Protein AF-A0A084W2Y2-F1 (afdb_monomer)

Solvent-accessible surface area (backbone atoms only — not comparable to full-atom values): 9729 Å² total; per-residue (Å²): 138,88,80,88,79,80,78,83,75,79,79,75,79,75,73,76,71,78,69,82,62,77,56,70,44,62,40,63,85,52,26,81,92,43,61,65,25,35,61,30,86,45,46,52,87,76,34,23,80,64,25,67,95,61,84,58,75,78,80,80,83,42,74,67,56,50,51,50,56,51,49,53,54,41,52,53,50,48,33,33,31,68,36,73,33,83,93,41,65,59,47,95,80,71,80,82,77,78,91,53,72,67,62,48,50,32,52,50,26,46,59,27,32,53,54,100,65,84,70,70,21,59,36,44,96,88,44,65,80,54,81,86,88,88,87,86,86,78,78,82,74,78,81,74,75,79,76,81,126

Foldseek 3Di:
DDDDPPPPPPPPPPPPPPPPDQQCQQDCVLQVVDAGALSHVFADQCFADLCPPVSDHQDDCDPVNQVVVLVVVQVVLVCLCPCVDPPHRHDPDGDRDDDDVLLVVSVSSVVRNVDQDDHSGHGDPVRSPDDDDGDDDDDPDDPPPPPDD

Sequence (149 aa):
MHPVIYALTWLVLVSLGDGYGSNYYCSVNLCPFGGPNVGCNPPPASGGYYCYGKSATSVKMTKSLKSHLLHLHNYYRSKVASGRQPPFSQAARMYTMVWDDELEAQAGHNARSCLFAHDQCRNTPEFRHSGQNLAIFGSPAPATRLRTS

InterPro domains:
  IPR014044 CAP domain [PF00188] (70-129)
  IPR014044 CAP domain [SM00198] (63-148)
  IPR035940 CAP superfamily [G3DSA:3.40.33.10] (23-148)
  IPR035940 CAP superfamily [SSF55797] (24-140)

Structure (mmCIF, N/CA/C/O backbone):
data_AF-A0A084W2Y2-F1
#
_entry.id   AF-A0A084W2Y2-F1
#
loop_
_atom_site.group_PDB
_atom_site.id
_atom_site.type_symbol
_atom_site.label_atom_id
_atom_site.label_alt_id
_atom_site.label_comp_id
_atom_site.label_asym_id
_atom_site.label_entity_id
_atom_site.label_seq_id
_atom_site.pdbx_PDB_ins_code
_atom_site.Cartn_x
_atom_site.Cartn_y
_atom_site.Cartn_z
_atom_site.occupancy
_atom_site.B_iso_or_equiv
_atom_site.auth_seq_id
_atom_site.auth_comp_id
_atom_site.auth_asym_id
_atom_site.auth_atom_id
_atom_site.pdbx_PDB_model_num
ATOM 1 N N . MET A 1 1 ? -22.522 -60.140 -21.526 1.00 42.44 1 MET A N 1
ATOM 2 C CA . MET A 1 1 ? -21.521 -60.226 -22.612 1.00 42.44 1 MET A CA 1
ATOM 3 C C . MET A 1 1 ? -21.862 -59.170 -23.655 1.00 42.44 1 MET A C 1
ATOM 5 O O . MET A 1 1 ? -23.036 -59.071 -23.988 1.00 42.44 1 MET A O 1
ATOM 9 N N . HIS A 1 2 ? -20.837 -58.444 -24.126 1.00 35.09 2 HIS A N 1
ATOM 10 C CA . HIS A 1 2 ? -20.807 -57.232 -24.981 1.00 35.09 2 HIS A CA 1
ATOM 11 C C . HIS A 1 2 ? -20.822 -55.882 -24.228 1.00 35.09 2 HIS A C 1
ATOM 13 O O . HIS A 1 2 ? -21.509 -55.763 -23.217 1.00 35.09 2 HIS A O 1
ATOM 19 N N . PRO A 1 3 ? -19.957 -54.925 -24.624 1.00 47.09 3 PRO A N 1
ATOM 20 C CA . PRO A 1 3 ? -18.895 -54.442 -23.740 1.00 47.09 3 PRO A CA 1
ATOM 21 C C . PRO A 1 3 ? -19.008 -52.958 -23.366 1.00 47.09 3 PRO A C 1
ATOM 23 O O . PRO A 1 3 ? -19.534 -52.136 -24.112 1.00 47.09 3 PRO A O 1
ATOM 26 N N . VAL A 1 4 ? -18.448 -52.624 -22.203 1.00 45.78 4 VAL A N 1
ATOM 27 C CA . VAL A 1 4 ? -18.279 -51.254 -21.709 1.00 45.78 4 VAL A CA 1
ATOM 28 C C . VAL A 1 4 ? -17.215 -50.562 -22.565 1.00 45.78 4 VAL A C 1
ATOM 30 O O . VAL A 1 4 ? -16.032 -50.889 -22.490 1.00 45.78 4 VAL A O 1
ATOM 33 N N . ILE A 1 5 ? -17.645 -49.637 -23.420 1.00 54.44 5 ILE A N 1
ATOM 34 C CA . ILE A 1 5 ? -16.767 -48.797 -24.238 1.00 54.44 5 ILE A CA 1
ATOM 35 C C . ILE A 1 5 ? -16.198 -47.708 -23.322 1.00 54.44 5 ILE A C 1
ATOM 37 O O . ILE A 1 5 ? -16.879 -46.740 -22.988 1.00 54.44 5 ILE A O 1
ATOM 41 N N . TYR A 1 6 ? -14.949 -47.881 -22.887 1.00 49.41 6 TYR A N 1
ATOM 42 C CA . TYR A 1 6 ? -14.185 -46.843 -22.200 1.00 49.41 6 TYR A CA 1
ATOM 43 C C . TYR A 1 6 ? -13.823 -45.745 -23.206 1.00 49.41 6 TYR A C 1
ATOM 45 O O . TYR A 1 6 ? -12.824 -45.833 -23.918 1.00 49.41 6 TYR A O 1
ATOM 53 N N . ALA A 1 7 ? -14.659 -44.712 -23.289 1.00 54.22 7 ALA A N 1
ATOM 54 C CA . ALA A 1 7 ? -14.335 -43.500 -24.023 1.00 54.22 7 ALA A CA 1
ATOM 55 C C . ALA A 1 7 ? -13.245 -42.731 -23.257 1.00 54.22 7 ALA A C 1
ATOM 57 O O . ALA A 1 7 ? -13.518 -42.026 -22.288 1.00 54.22 7 ALA A O 1
ATOM 58 N N . LEU A 1 8 ? -11.992 -42.896 -23.684 1.00 55.66 8 LEU A N 1
ATOM 59 C CA . LEU A 1 8 ? -10.865 -42.046 -23.298 1.00 55.66 8 LEU A CA 1
ATOM 60 C C . LEU A 1 8 ? -11.081 -40.643 -23.884 1.00 55.66 8 LEU A C 1
ATOM 62 O O . LEU A 1 8 ? -10.577 -40.315 -24.957 1.00 55.66 8 LEU A O 1
ATOM 66 N N . THR A 1 9 ? -11.860 -39.807 -23.201 1.00 55.72 9 THR A N 1
ATOM 67 C CA . THR A 1 9 ? -11.959 -38.386 -23.535 1.00 55.72 9 THR A CA 1
ATOM 68 C C . THR A 1 9 ? -10.689 -37.688 -23.062 1.00 55.72 9 THR A C 1
ATOM 70 O O . THR A 1 9 ? -10.523 -37.405 -21.875 1.00 55.72 9 THR A O 1
ATOM 73 N N . TRP A 1 10 ? -9.780 -37.420 -23.996 1.00 57.06 10 TRP A N 1
ATOM 74 C CA . TRP A 1 10 ? -8.689 -36.474 -23.804 1.00 57.06 10 TRP A CA 1
ATOM 75 C C . TRP A 1 10 ? -9.286 -35.087 -23.540 1.00 57.06 10 TRP A C 1
ATOM 77 O O . TRP A 1 10 ? -9.724 -34.404 -24.464 1.00 57.06 10 TRP A O 1
ATOM 87 N N . LEU A 1 11 ? -9.329 -34.671 -22.274 1.00 58.41 11 LEU A N 1
ATOM 88 C CA . LEU A 1 11 ? -9.544 -33.272 -21.915 1.00 58.41 11 LEU A CA 1
ATOM 89 C C . LEU A 1 11 ? -8.306 -32.492 -22.363 1.00 58.41 11 LEU A C 1
ATOM 91 O O . LEU A 1 11 ? -7.303 -32.411 -21.656 1.00 58.41 11 LEU A O 1
ATOM 95 N N . VAL A 1 12 ? -8.369 -31.944 -23.575 1.00 60.12 12 VAL A N 1
ATOM 96 C CA . VAL A 1 12 ? -7.457 -30.893 -24.013 1.00 60.12 12 VAL A CA 1
ATOM 97 C C . VAL A 1 12 ? -7.752 -29.683 -23.131 1.00 60.12 12 VAL A C 1
ATOM 99 O O . VAL A 1 12 ? -8.776 -29.022 -23.292 1.00 60.12 12 VAL A O 1
ATOM 102 N N . LEU A 1 13 ? -6.871 -29.415 -22.166 1.00 58.78 13 LEU A N 1
ATOM 103 C CA . LEU A 1 13 ? -6.805 -28.124 -21.492 1.00 58.78 13 LEU A CA 1
ATOM 104 C C . LEU A 1 13 ? -6.447 -27.086 -22.557 1.00 58.78 13 LEU A C 1
ATOM 106 O O . LEU A 1 13 ? -5.277 -26.857 -22.855 1.00 58.78 13 LEU A O 1
ATOM 110 N N . VAL A 1 14 ? -7.467 -26.477 -23.160 1.00 60.97 14 VAL A N 1
ATOM 111 C CA . VAL A 1 14 ? -7.295 -25.208 -23.855 1.00 60.97 14 VAL A CA 1
ATOM 112 C C . VAL A 1 14 ? -6.937 -24.209 -22.767 1.00 60.97 14 VAL A C 1
ATOM 114 O O . VAL A 1 14 ? -7.800 -23.710 -22.048 1.00 60.97 14 VAL A O 1
ATOM 117 N N . SER A 1 15 ? -5.643 -23.953 -22.604 1.00 58.72 15 SER A N 1
ATOM 118 C CA . SER A 1 15 ? -5.195 -22.729 -21.968 1.00 58.72 15 SER A CA 1
ATOM 119 C C . SER A 1 15 ? -5.735 -21.591 -22.825 1.00 58.72 15 SER A C 1
ATOM 121 O O . SER A 1 15 ? -5.175 -21.280 -23.880 1.00 58.72 15 SER A O 1
ATOM 123 N N . LEU A 1 16 ? -6.842 -20.988 -22.389 1.00 57.81 16 LEU A N 1
ATOM 124 C CA . LEU A 1 16 ? -7.087 -19.592 -22.696 1.00 57.81 16 LEU A CA 1
ATOM 125 C C . LEU A 1 16 ? -5.887 -18.874 -22.087 1.00 57.81 16 LEU A C 1
ATOM 127 O O . LEU A 1 16 ? -5.818 -18.657 -20.88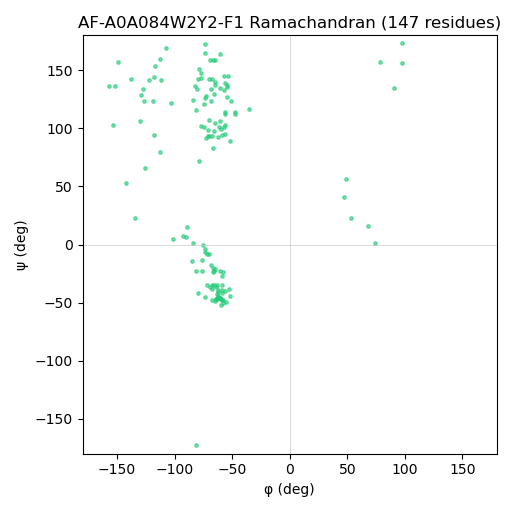2 1.00 57.81 16 LEU A O 1
ATOM 131 N N . GLY A 1 17 ? -4.867 -18.636 -22.911 1.00 51.41 17 GLY A N 1
ATOM 132 C CA . GLY A 1 17 ? -3.924 -17.588 -22.600 1.00 51.41 17 GLY A CA 1
ATOM 133 C C . GLY A 1 17 ? -4.785 -16.352 -22.452 1.00 51.41 17 GLY A C 1
ATOM 134 O O . GLY A 1 17 ? -5.454 -15.974 -23.416 1.00 51.41 17 GLY A O 1
ATOM 135 N N . ASP A 1 18 ? -4.843 -15.805 -21.241 1.00 48.06 18 ASP A N 1
ATOM 136 C CA . ASP A 1 18 ? -5.423 -14.498 -21.003 1.00 48.06 18 ASP A CA 1
ATOM 137 C C . ASP A 1 18 ? -4.666 -13.538 -21.920 1.00 48.06 18 ASP A C 1
ATOM 139 O O . ASP A 1 18 ? -3.556 -13.087 -21.626 1.00 48.06 18 ASP A O 1
ATOM 143 N N . GLY A 1 19 ? -5.232 -13.294 -23.104 1.00 43.56 19 GLY A N 1
ATOM 144 C CA . GLY A 1 19 ? -4.846 -12.167 -23.922 1.00 43.56 19 GLY A CA 1
ATOM 145 C C . GLY A 1 19 ? -4.923 -10.975 -22.991 1.00 43.56 19 GLY A C 1
ATOM 146 O O . GLY A 1 19 ? -5.953 -10.796 -22.344 1.00 43.56 19 GLY A O 1
ATOM 147 N N . TYR A 1 20 ? -3.815 -10.246 -22.850 1.00 45.22 20 TYR A N 1
ATOM 148 C CA . TYR A 1 20 ? -3.704 -9.065 -22.003 1.00 45.22 20 TYR A CA 1
ATOM 149 C C . TYR A 1 20 ? -4.843 -8.098 -22.344 1.00 45.22 20 TYR A C 1
ATOM 151 O O . TYR A 1 20 ? -4.714 -7.233 -23.211 1.00 45.22 20 TYR A O 1
ATOM 159 N N . GLY A 1 21 ? -5.979 -8.260 -21.667 1.00 46.97 21 GLY A N 1
ATOM 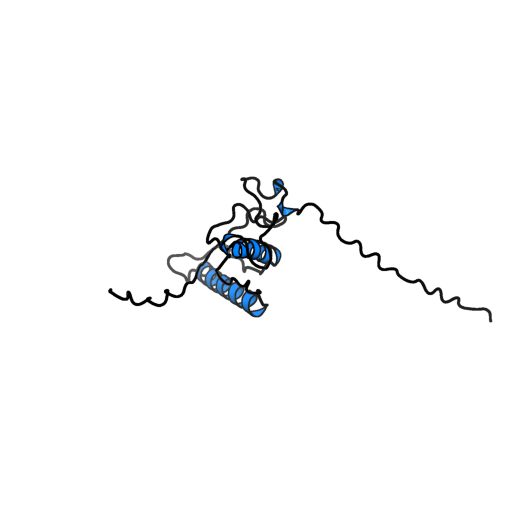160 C CA . GLY A 1 21 ? -7.014 -7.257 -21.606 1.00 46.97 21 GLY A CA 1
ATOM 161 C C . GLY A 1 21 ? -6.349 -6.002 -21.073 1.00 46.97 21 GLY A C 1
ATOM 162 O O . GLY A 1 21 ? -5.488 -6.078 -20.191 1.00 46.97 21 GLY A O 1
ATOM 163 N N . SER A 1 22 ? -6.702 -4.858 -21.653 1.00 56.00 22 SER A N 1
ATOM 164 C CA . SER A 1 22 ? -6.321 -3.542 -21.148 1.00 56.00 22 SER A CA 1
ATOM 165 C C . SER A 1 22 ? -6.305 -3.571 -19.621 1.00 56.00 22 SER A C 1
ATOM 167 O O . SER A 1 22 ? -7.341 -3.850 -19.015 1.00 56.00 22 SER A O 1
ATOM 169 N N . ASN A 1 23 ? -5.132 -3.357 -19.017 1.00 78.50 23 ASN A N 1
ATOM 170 C CA . ASN A 1 23 ? -4.959 -3.372 -17.571 1.00 78.50 23 ASN A CA 1
ATOM 171 C C . ASN A 1 23 ? -6.068 -2.513 -16.949 1.00 78.50 23 ASN A C 1
ATOM 173 O O . ASN A 1 23 ? -6.136 -1.317 -17.221 1.00 78.50 23 ASN A O 1
ATOM 177 N N . TYR A 1 24 ? -6.984 -3.124 -16.194 1.00 86.94 24 TYR A N 1
ATOM 178 C CA . TYR A 1 24 ? -8.211 -2.455 -15.751 1.00 86.94 24 TYR A CA 1
ATOM 179 C C . TYR A 1 24 ? -7.925 -1.223 -14.882 1.00 86.94 24 TYR A C 1
ATOM 181 O O . TYR A 1 24 ? -8.741 -0.303 -14.838 1.00 86.94 24 TYR A O 1
ATOM 189 N N . TYR A 1 25 ? -6.745 -1.158 -14.255 1.00 94.62 25 TYR A N 1
ATOM 190 C CA . TYR A 1 25 ? -6.278 0.022 -13.535 1.00 94.62 25 TYR A CA 1
ATOM 191 C C . TYR A 1 25 ? -6.014 1.221 -14.448 1.00 94.62 25 TYR A C 1
ATOM 193 O O . TYR A 1 25 ? -6.040 2.356 -13.988 1.00 94.62 25 TYR A O 1
ATOM 201 N N . CYS A 1 26 ? -5.822 1.013 -15.750 1.00 93.50 26 CYS A N 1
ATOM 202 C CA . CYS A 1 26 ? -5.755 2.094 -16.733 1.00 93.50 26 CYS A CA 1
ATOM 203 C C . CYS A 1 26 ? -7.121 2.730 -17.029 1.00 93.50 26 CYS A C 1
ATOM 205 O O . CYS A 1 26 ? -7.186 3.729 -17.744 1.00 93.50 26 CYS A O 1
ATOM 207 N N . SER A 1 27 ? -8.215 2.185 -16.488 1.00 90.88 27 SER A N 1
ATOM 208 C CA . SER A 1 27 ? -9.531 2.808 -16.587 1.00 90.88 27 SER A CA 1
ATOM 209 C C . SER A 1 27 ? -9.591 4.102 -15.777 1.00 90.88 27 SER A C 1
ATOM 211 O O . SER A 1 27 ? -9.413 4.106 -14.557 1.00 90.88 27 SER A O 1
ATOM 213 N N . VAL A 1 28 ? -9.945 5.201 -16.448 1.00 87.06 28 VAL A N 1
ATOM 214 C CA . VAL A 1 28 ? -10.113 6.529 -15.830 1.00 87.06 28 VAL A CA 1
ATOM 215 C C . VAL A 1 28 ? -11.155 6.542 -14.703 1.00 87.06 28 VAL A C 1
ATOM 217 O O . VAL A 1 28 ? -11.066 7.349 -13.783 1.00 87.06 28 VAL A O 1
ATOM 220 N N . ASN A 1 29 ? -12.103 5.599 -14.711 1.00 91.31 29 ASN A N 1
ATOM 221 C CA . ASN A 1 29 ? -13.182 5.510 -13.722 1.00 91.31 29 ASN A CA 1
ATOM 222 C C . ASN A 1 29 ? -12.702 5.131 -12.310 1.00 91.31 29 ASN A C 1
ATOM 224 O O . ASN A 1 29 ? -13.448 5.301 -11.340 1.00 91.31 29 ASN A O 1
ATOM 228 N N . LEU A 1 30 ? -11.487 4.590 -12.182 1.00 93.00 30 LEU A N 1
ATOM 229 C CA . LEU A 1 30 ? -10.878 4.315 -10.881 1.00 93.00 30 LEU A CA 1
ATOM 230 C C . LEU A 1 30 ? -10.238 5.564 -10.271 1.00 93.00 30 LEU A C 1
ATOM 232 O O . LEU A 1 30 ? -10.122 5.637 -9.051 1.00 93.00 30 LEU A O 1
ATOM 236 N N . CYS A 1 31 ? -9.875 6.558 -11.083 1.00 94.25 31 CYS A N 1
ATOM 237 C CA . CYS A 1 31 ? -9.156 7.757 -10.654 1.00 94.25 31 CYS A CA 1
ATOM 238 C C . CYS A 1 31 ? -9.905 9.029 -11.087 1.00 94.25 31 CYS A C 1
ATOM 240 O O . CYS A 1 31 ? -9.400 9.795 -11.908 1.00 94.25 31 CYS A O 1
ATOM 242 N N . PRO A 1 32 ? -11.110 9.287 -10.539 1.00 90.12 32 PRO A N 1
ATOM 243 C CA . PRO A 1 32 ? -11.962 10.399 -10.974 1.00 90.12 32 PRO A CA 1
ATOM 244 C C . PRO A 1 32 ? -11.358 11.784 -10.700 1.00 90.12 32 PRO A C 1
ATOM 246 O O . PRO A 1 32 ? -11.732 12.754 -11.349 1.00 90.12 32 PRO A O 1
ATOM 249 N N . PHE A 1 33 ? -10.412 11.881 -9.761 1.00 87.06 33 PHE A N 1
ATOM 250 C CA . PHE A 1 33 ? -9.695 13.119 -9.437 1.00 87.06 33 PHE A CA 1
ATOM 251 C C . PHE A 1 33 ? -8.412 13.317 -10.262 1.00 87.06 33 PHE A C 1
ATOM 253 O O . PHE A 1 33 ? -7.677 14.274 -10.030 1.00 87.06 33 PHE A O 1
ATOM 260 N N . GLY A 1 34 ? -8.160 12.443 -11.241 1.00 86.25 34 GLY A N 1
ATOM 261 C CA . GLY A 1 34 ? -7.052 12.550 -12.183 1.00 86.25 34 GLY A CA 1
ATOM 262 C C . GLY A 1 34 ? -5.824 11.710 -11.827 1.00 86.25 34 GLY A C 1
ATOM 263 O O . GLY A 1 34 ? -5.738 11.081 -10.773 1.00 86.25 34 GLY A O 1
ATOM 264 N N . GLY A 1 35 ? -4.872 11.709 -12.763 1.00 90.69 35 GLY A N 1
ATOM 265 C CA . GLY A 1 35 ? -3.633 10.938 -12.695 1.00 90.69 35 GLY A CA 1
ATOM 266 C C . GLY A 1 35 ? -3.796 9.452 -13.053 1.00 90.69 35 GLY A C 1
ATOM 267 O O . GLY A 1 35 ? -4.897 8.902 -12.982 1.00 90.69 35 GLY A O 1
ATOM 268 N N . PRO A 1 36 ? -2.707 8.784 -13.473 1.00 94.69 36 PRO A N 1
ATOM 269 C CA . PRO A 1 36 ? -2.732 7.349 -13.717 1.00 94.69 36 PRO A CA 1
ATOM 270 C C . PRO A 1 36 ? -2.856 6.588 -12.394 1.00 94.69 36 PRO A C 1
ATOM 272 O O . PRO A 1 36 ? -2.239 6.955 -11.390 1.00 94.69 36 PRO A O 1
ATOM 275 N N . ASN A 1 37 ? -3.618 5.496 -12.411 1.00 97.19 37 ASN A N 1
ATOM 276 C CA . ASN A 1 37 ? -3.576 4.531 -11.323 1.00 97.19 37 ASN A CA 1
ATOM 277 C C . ASN A 1 37 ? -2.187 3.877 -11.274 1.00 97.19 37 ASN A C 1
ATOM 279 O O . ASN A 1 37 ? -1.636 3.536 -12.319 1.00 97.19 37 ASN A O 1
ATOM 283 N N . VAL A 1 38 ? -1.634 3.646 -10.087 1.00 97.00 38 VAL A N 1
ATOM 284 C CA . VAL A 1 38 ? -0.310 3.035 -9.913 1.00 97.00 38 VAL A CA 1
ATOM 285 C C . VAL A 1 38 ? -0.264 1.580 -10.393 1.00 97.00 38 VAL A C 1
ATOM 287 O O . VAL A 1 38 ? 0.796 1.086 -10.772 1.00 97.00 38 VAL A O 1
ATOM 290 N N . GLY A 1 39 ? -1.418 0.915 -10.458 1.00 95.88 39 GLY A N 1
ATOM 291 C CA . GLY A 1 39 ? -1.586 -0.380 -11.100 1.00 95.88 39 GLY A CA 1
ATOM 292 C C . GLY A 1 39 ? -1.626 -0.330 -12.626 1.00 95.88 39 GLY A C 1
ATOM 293 O O . GLY A 1 39 ? -1.507 -1.387 -13.232 1.00 95.88 39 GLY A O 1
ATOM 294 N N . CYS A 1 40 ? -1.773 0.836 -13.268 1.00 95.56 40 CYS A N 1
ATOM 295 C CA . CYS A 1 40 ? -1.728 0.976 -14.726 1.00 95.56 40 CYS A CA 1
ATOM 296 C C . CYS A 1 40 ? -0.276 1.036 -15.211 1.00 95.56 40 CYS A C 1
ATOM 298 O O . CYS A 1 40 ? 0.439 1.988 -14.914 1.00 95.56 40 CYS A O 1
ATOM 300 N N . ASN A 1 41 ? 0.149 0.040 -15.994 1.00 93.81 41 ASN A N 1
ATOM 301 C CA . ASN A 1 41 ? 1.527 -0.083 -16.496 1.00 93.81 41 ASN A CA 1
ATOM 302 C C . ASN A 1 41 ? 2.588 0.094 -15.386 1.00 93.81 41 ASN A C 1
ATOM 304 O O . ASN A 1 41 ? 3.450 0.972 -15.482 1.00 93.81 41 ASN A O 1
ATOM 308 N N . PRO A 1 42 ? 2.522 -0.710 -14.309 1.00 94.56 42 PRO A N 1
ATOM 309 C CA . PRO A 1 42 ? 3.372 -0.516 -13.147 1.00 94.56 42 PRO A CA 1
ATOM 310 C C . PRO A 1 42 ? 4.846 -0.790 -13.485 1.00 94.56 42 PRO A C 1
ATOM 312 O O . PRO A 1 42 ? 5.136 -1.555 -14.411 1.00 94.56 42 PRO A O 1
ATOM 315 N N . PRO A 1 43 ? 5.798 -0.256 -12.695 1.00 94.12 43 PRO A N 1
ATOM 316 C CA . PRO A 1 43 ? 7.210 -0.566 -12.870 1.00 94.12 43 PRO A CA 1
ATOM 317 C C . PRO A 1 43 ? 7.482 -2.082 -12.866 1.00 94.12 43 PRO A C 1
ATOM 319 O O . PRO A 1 43 ? 6.844 -2.823 -12.091 1.00 94.12 43 PRO A O 1
ATOM 322 N N . PRO A 1 44 ? 8.458 -2.553 -13.669 1.00 92.62 44 PRO A N 1
ATOM 323 C CA . PRO A 1 44 ? 8.823 -3.964 -13.708 1.00 92.62 44 PRO A CA 1
ATOM 324 C C . PRO A 1 44 ? 9.305 -4.438 -12.332 1.00 92.62 44 PRO A C 1
ATOM 326 O O . PRO A 1 44 ? 9.641 -3.642 -11.453 1.00 92.62 44 PRO A O 1
ATOM 329 N N . ALA A 1 45 ? 9.363 -5.755 -12.128 1.00 89.88 45 ALA A N 1
ATOM 330 C CA . ALA A 1 45 ? 9.804 -6.336 -10.855 1.00 89.88 45 ALA A CA 1
ATOM 331 C C . ALA A 1 45 ? 11.235 -5.912 -10.457 1.00 89.88 45 ALA A C 1
ATOM 333 O O . ALA A 1 45 ? 11.539 -5.825 -9.266 1.00 89.88 45 ALA A O 1
ATOM 334 N N . SER A 1 46 ? 12.078 -5.592 -11.447 1.00 90.81 46 SER A N 1
ATOM 335 C CA . SER A 1 46 ? 13.434 -5.051 -11.282 1.00 90.81 46 SER A CA 1
ATOM 336 C C . SER A 1 46 ? 13.483 -3.596 -10.798 1.00 90.81 46 SER A C 1
ATOM 338 O O . SER A 1 46 ? 14.562 -3.092 -10.503 1.00 90.81 46 SER A O 1
ATOM 340 N N . GLY A 1 47 ? 12.339 -2.913 -10.728 1.00 94.38 47 GLY A N 1
ATOM 341 C CA . GLY A 1 47 ? 12.242 -1.503 -10.370 1.00 94.38 47 GLY A CA 1
ATOM 342 C C . GLY A 1 47 ? 12.140 -0.570 -11.579 1.00 94.38 47 GLY A C 1
ATOM 343 O O . GLY A 1 47 ? 12.527 -0.906 -12.699 1.00 94.38 47 GLY A O 1
ATOM 344 N N . GLY A 1 48 ? 11.569 0.606 -11.341 1.00 94.38 48 GLY A N 1
ATOM 345 C CA . GLY A 1 48 ? 11.390 1.670 -12.321 1.00 94.38 48 GLY A CA 1
ATOM 346 C C . GLY A 1 48 ? 12.639 2.525 -12.515 1.00 94.38 48 GLY A C 1
ATOM 347 O O . GLY A 1 48 ? 13.703 2.258 -11.961 1.00 94.38 48 GLY A O 1
ATOM 348 N N . TYR A 1 49 ? 12.483 3.598 -13.287 1.00 95.38 49 TYR A N 1
ATOM 349 C CA . TYR A 1 49 ? 13.572 4.495 -13.678 1.00 95.38 49 TYR A CA 1
ATOM 350 C C . TYR A 1 49 ? 14.411 5.009 -12.493 1.00 95.38 49 TYR A C 1
ATOM 352 O O . TYR A 1 49 ? 15.638 4.957 -12.530 1.00 95.38 49 TYR A O 1
ATOM 360 N N . TYR A 1 50 ? 13.777 5.433 -11.392 1.00 95.50 50 TYR A N 1
ATOM 361 C CA . TYR A 1 50 ? 14.511 5.958 -10.231 1.00 95.50 50 TYR A CA 1
ATOM 362 C C . TYR A 1 50 ? 15.234 4.879 -9.414 1.00 95.50 50 TYR A C 1
ATOM 364 O O . TYR A 1 50 ? 15.934 5.217 -8.456 1.00 95.50 50 TYR A O 1
ATOM 372 N N . CYS A 1 51 ? 15.087 3.596 -9.756 1.00 94.69 51 CYS A N 1
ATOM 373 C CA . CYS A 1 51 ? 15.845 2.504 -9.150 1.00 94.69 51 CYS A CA 1
ATOM 374 C C . CYS A 1 51 ? 17.216 2.288 -9.815 1.00 94.69 51 CYS A C 1
ATOM 376 O O . CYS A 1 51 ? 18.055 1.576 -9.257 1.00 94.69 51 CYS A O 1
ATOM 378 N N . TYR A 1 52 ? 17.464 2.863 -10.997 1.00 94.06 52 TYR A N 1
ATOM 379 C CA . TYR A 1 52 ? 18.691 2.618 -11.757 1.00 94.06 52 TYR A CA 1
ATOM 380 C C . TYR A 1 52 ? 19.946 3.034 -10.983 1.00 94.06 52 TYR A C 1
ATOM 382 O O . TYR A 1 52 ? 19.989 4.083 -10.343 1.00 94.06 52 TYR A O 1
ATOM 390 N N . GLY A 1 53 ? 20.962 2.166 -11.005 1.00 91.69 53 GLY A N 1
ATOM 391 C CA . GLY A 1 53 ? 22.222 2.362 -10.282 1.00 91.69 53 GLY A CA 1
ATOM 392 C C . GLY A 1 53 ? 22.152 2.160 -8.761 1.00 91.69 53 GLY A C 1
ATOM 393 O O . GLY A 1 53 ? 23.174 2.310 -8.100 1.00 91.69 53 GLY A O 1
ATOM 394 N N . LYS A 1 54 ? 20.989 1.804 -8.189 1.00 89.25 54 LYS A N 1
ATOM 395 C CA . LYS A 1 54 ? 20.804 1.647 -6.729 1.00 89.25 54 LYS A CA 1
ATOM 396 C C . LYS A 1 54 ? 20.825 0.198 -6.234 1.00 89.25 54 LYS A C 1
ATOM 398 O O . LYS A 1 54 ? 20.534 -0.034 -5.065 1.00 89.25 54 LYS A O 1
ATOM 403 N N . SER A 1 55 ? 21.105 -0.774 -7.109 1.00 90.25 55 SER A N 1
ATOM 404 C CA . SER A 1 55 ? 21.026 -2.215 -6.793 1.00 90.25 55 SER A CA 1
ATOM 405 C C . SER A 1 55 ? 19.722 -2.587 -6.066 1.00 90.25 55 SER A C 1
ATOM 407 O O . SER A 1 55 ? 19.720 -3.334 -5.087 1.00 90.25 55 SER A O 1
ATOM 409 N N . ALA A 1 56 ? 18.607 -1.997 -6.510 1.00 91.50 56 ALA A N 1
ATOM 410 C CA . ALA A 1 56 ? 17.325 -2.104 -5.831 1.00 91.50 56 ALA A CA 1
ATOM 411 C C . ALA A 1 56 ? 16.813 -3.548 -5.836 1.00 91.50 56 ALA A C 1
ATOM 413 O O . ALA A 1 56 ? 16.866 -4.239 -6.852 1.00 91.50 56 ALA A O 1
ATOM 414 N N . THR A 1 57 ? 16.275 -3.988 -4.700 1.00 92.31 57 THR A N 1
ATOM 415 C CA . THR A 1 57 ? 15.646 -5.303 -4.559 1.00 92.31 57 THR A CA 1
ATOM 416 C C . THR A 1 57 ? 14.268 -5.137 -3.938 1.00 92.31 57 THR A C 1
ATOM 418 O O . THR A 1 57 ? 14.121 -4.509 -2.890 1.00 92.31 57 THR A O 1
ATOM 421 N N . SER A 1 58 ? 13.254 -5.720 -4.576 1.00 91.81 58 SER A N 1
ATOM 422 C CA . SER A 1 58 ? 11.903 -5.770 -4.018 1.00 91.81 58 SER A CA 1
ATOM 423 C C . SER A 1 58 ? 11.849 -6.787 -2.878 1.00 91.81 58 SER A C 1
ATOM 425 O O . SER A 1 58 ? 12.186 -7.956 -3.065 1.00 91.81 58 SER A O 1
ATOM 427 N N . VAL A 1 59 ? 11.390 -6.364 -1.700 1.00 92.25 59 VAL A N 1
ATOM 428 C CA . VAL A 1 59 ? 11.187 -7.266 -0.560 1.00 92.25 59 VAL A CA 1
ATOM 429 C C . VAL A 1 59 ? 9.824 -7.939 -0.685 1.00 92.25 59 VAL A C 1
ATOM 431 O O . VAL A 1 59 ? 8.797 -7.270 -0.777 1.00 92.25 59 VAL A O 1
ATOM 434 N N . LYS A 1 60 ? 9.800 -9.276 -0.669 1.00 94.19 60 LYS A N 1
ATOM 435 C CA . LYS A 1 60 ? 8.548 -10.039 -0.660 1.00 94.19 60 LYS A CA 1
ATOM 436 C C . LYS A 1 60 ? 7.871 -9.928 0.705 1.00 94.19 60 LYS A C 1
ATOM 438 O O . LYS A 1 60 ? 8.465 -10.278 1.726 1.00 94.19 60 LYS A O 1
ATOM 443 N N . MET A 1 61 ? 6.596 -9.552 0.714 1.00 96.94 61 MET A N 1
ATOM 444 C CA . MET A 1 61 ? 5.768 -9.558 1.918 1.00 96.94 61 MET A CA 1
ATOM 445 C C . MET A 1 61 ? 5.412 -10.991 2.320 1.00 96.94 61 MET A C 1
ATOM 447 O O . MET A 1 61 ? 4.444 -11.593 1.857 1.00 96.94 61 MET A O 1
ATOM 451 N N . THR A 1 62 ? 6.237 -11.578 3.183 1.00 98.25 62 THR A N 1
ATOM 452 C CA . THR A 1 62 ? 5.977 -12.905 3.752 1.00 98.25 62 THR A CA 1
ATOM 453 C C . THR A 1 62 ? 4.796 -12.858 4.723 1.00 98.25 62 THR A C 1
ATOM 455 O O . THR A 1 62 ? 4.494 -11.814 5.297 1.00 98.25 62 THR A O 1
ATOM 458 N N . LYS A 1 63 ? 4.160 -14.008 4.987 1.00 98.25 63 LYS A N 1
ATOM 459 C CA . LYS A 1 63 ? 3.069 -14.114 5.976 1.00 98.25 63 LYS A CA 1
ATOM 460 C C . LYS A 1 63 ? 3.460 -13.542 7.346 1.00 98.25 63 LYS A C 1
ATOM 462 O O . LYS A 1 63 ? 2.647 -12.882 7.985 1.00 98.25 63 LYS A O 1
ATOM 467 N N . SER A 1 64 ? 4.707 -13.763 7.767 1.00 98.44 64 SER A N 1
ATOM 468 C CA . SER A 1 64 ? 5.240 -13.220 9.021 1.00 98.44 64 SER A CA 1
ATOM 469 C C . SER A 1 64 ? 5.298 -11.688 8.999 1.00 98.44 64 SER A C 1
ATOM 471 O O . SER A 1 64 ? 4.781 -11.045 9.910 1.00 98.44 64 SER A O 1
ATOM 473 N N . LEU A 1 65 ? 5.824 -11.089 7.920 1.00 98.06 65 LEU A N 1
ATOM 474 C CA . LEU A 1 65 ? 5.879 -9.630 7.768 1.00 98.06 65 LEU A CA 1
ATOM 475 C C . LEU A 1 65 ? 4.482 -9.001 7.713 1.00 98.06 65 LEU A C 1
ATOM 477 O O . LEU A 1 65 ? 4.225 -8.043 8.442 1.00 98.06 65 LEU A O 1
ATOM 481 N N . LYS A 1 66 ? 3.565 -9.567 6.913 1.00 98.62 66 LYS A N 1
ATOM 482 C CA . LYS A 1 66 ? 2.161 -9.120 6.844 1.00 98.62 66 LYS A CA 1
ATOM 483 C C . LYS A 1 66 ? 1.513 -9.146 8.232 1.00 98.62 66 LYS A C 1
ATOM 485 O O . LYS A 1 66 ? 0.954 -8.148 8.678 1.00 98.62 66 LYS A O 1
ATOM 490 N N . SER A 1 67 ? 1.656 -10.263 8.953 1.00 98.44 67 SER A N 1
ATOM 491 C CA . SER A 1 67 ? 1.111 -10.424 10.306 1.00 98.44 67 SER A CA 1
ATOM 492 C C . SER A 1 67 ? 1.711 -9.432 11.299 1.00 98.44 67 SER A C 1
ATOM 494 O O . SER A 1 67 ? 0.986 -8.903 12.139 1.00 98.44 67 SER A O 1
ATOM 496 N N . HIS A 1 68 ? 3.017 -9.176 11.224 1.00 98.44 68 HIS A N 1
ATOM 497 C CA . HIS A 1 68 ? 3.690 -8.248 12.125 1.00 98.44 68 HIS A CA 1
ATOM 498 C C . HIS A 1 68 ? 3.235 -6.801 11.895 1.00 98.44 68 HIS A C 1
ATOM 500 O O . HIS A 1 68 ? 2.851 -6.119 12.846 1.00 98.44 68 HIS A O 1
ATOM 506 N N . LEU A 1 69 ? 3.191 -6.349 10.637 1.00 98.12 69 LEU A N 1
ATOM 507 C CA . LEU A 1 69 ? 2.703 -5.010 10.297 1.00 98.12 69 LEU A CA 1
ATOM 508 C C . LEU A 1 69 ? 1.235 -4.830 10.684 1.00 98.12 69 LEU A C 1
ATOM 510 O O . LEU A 1 69 ? 0.879 -3.806 11.270 1.00 98.12 69 LEU A O 1
ATOM 514 N N . LEU A 1 70 ? 0.390 -5.823 10.400 1.00 98.50 70 LEU A N 1
ATOM 515 C CA . LEU A 1 70 ? -1.023 -5.781 10.764 1.00 98.50 70 LEU A CA 1
ATOM 516 C C . LEU A 1 70 ? -1.211 -5.735 12.286 1.00 98.50 70 LEU A C 1
ATOM 518 O O . LEU A 1 70 ? -2.018 -4.948 12.785 1.00 98.50 70 LEU A O 1
ATOM 522 N N . HIS A 1 71 ? -0.435 -6.533 13.028 1.00 98.56 71 HIS A N 1
ATOM 523 C CA . HIS A 1 71 ? -0.435 -6.520 14.488 1.00 98.56 71 HIS A CA 1
ATOM 524 C C . HIS A 1 71 ? -0.080 -5.137 15.035 1.00 98.56 71 HIS A C 1
ATOM 526 O O . HIS A 1 71 ? -0.829 -4.612 15.856 1.00 98.56 71 HIS A O 1
ATOM 532 N N . LEU A 1 72 ? 1.009 -4.524 14.559 1.00 98.50 72 LEU A N 1
ATOM 533 C CA . LEU A 1 72 ? 1.431 -3.201 15.023 1.00 98.50 72 LEU A CA 1
ATOM 534 C C . LEU A 1 72 ? 0.353 -2.144 14.780 1.00 98.50 72 LEU A C 1
ATOM 536 O O . LEU A 1 72 ? 0.001 -1.405 15.701 1.00 98.50 72 LEU A O 1
ATOM 540 N N . HIS A 1 73 ? -0.229 -2.098 13.580 1.00 98.44 73 HIS A N 1
ATOM 541 C CA . HIS A 1 73 ? -1.291 -1.133 13.310 1.00 98.44 73 HIS A CA 1
ATOM 542 C C . HIS A 1 73 ? -2.513 -1.361 14.208 1.00 98.44 73 HIS A C 1
ATOM 544 O O . HIS A 1 73 ? -3.040 -0.407 14.778 1.00 98.44 73 HIS A O 1
ATOM 550 N N . ASN A 1 74 ? -2.957 -2.609 14.373 1.00 98.62 74 ASN A N 1
ATOM 551 C CA . ASN A 1 74 ? -4.110 -2.924 15.218 1.00 98.62 74 ASN A CA 1
ATOM 552 C C . ASN A 1 74 ? -3.838 -2.666 16.706 1.00 98.62 74 ASN A C 1
ATOM 554 O O . ASN A 1 74 ? -4.727 -2.187 17.412 1.00 98.62 74 ASN A O 1
ATOM 558 N N . TYR A 1 75 ? -2.610 -2.895 17.172 1.00 98.06 75 TYR A N 1
ATOM 559 C CA . TYR A 1 75 ? -2.178 -2.558 18.526 1.00 98.06 75 TYR A CA 1
ATOM 560 C C . TYR A 1 75 ? -2.306 -1.052 18.793 1.00 98.06 75 TYR A C 1
ATOM 562 O O . TYR A 1 75 ? -2.973 -0.650 19.750 1.00 98.06 75 TYR A O 1
ATOM 570 N N . TYR A 1 76 ? -1.753 -0.202 17.921 1.00 97.50 76 TYR A N 1
ATOM 571 C CA . TYR A 1 76 ? -1.855 1.251 18.093 1.00 97.50 76 TYR A CA 1
ATOM 572 C C . TYR A 1 76 ? -3.281 1.775 17.882 1.00 97.50 76 TYR A C 1
ATOM 574 O O . TYR A 1 76 ? -3.727 2.641 18.636 1.00 97.50 76 TYR A O 1
ATOM 582 N N . ARG A 1 77 ? -4.047 1.208 16.941 1.00 97.88 77 ARG A N 1
ATOM 583 C CA . ARG A 1 77 ? -5.480 1.519 16.791 1.00 97.88 77 ARG A CA 1
ATOM 584 C C . ARG A 1 77 ? -6.260 1.199 18.061 1.00 97.88 77 ARG A C 1
ATOM 586 O O . ARG A 1 77 ? -7.080 2.012 18.463 1.00 97.88 77 ARG A O 1
ATOM 593 N N . SER A 1 78 ? -5.983 0.074 18.723 1.00 98.06 78 SER A N 1
ATOM 594 C CA . SER A 1 78 ? -6.607 -0.292 20.001 1.00 98.06 78 SER A CA 1
ATOM 595 C C . SER A 1 78 ? -6.189 0.641 21.147 1.00 98.06 78 SER A C 1
ATOM 597 O O . SER A 1 78 ? -7.028 1.040 21.960 1.00 98.06 78 SER A O 1
ATOM 599 N N . LYS A 1 79 ? -4.920 1.071 21.195 1.00 97.31 79 LYS A N 1
ATOM 600 C CA . LYS A 1 79 ? -4.442 2.082 22.158 1.00 97.31 79 LYS A CA 1
ATOM 601 C C . LYS A 1 79 ? -5.193 3.407 22.022 1.00 97.31 79 LYS A C 1
ATOM 603 O O . LYS A 1 79 ? -5.669 3.927 23.028 1.00 97.31 79 LYS A O 1
ATOM 608 N N . VAL A 1 80 ? -5.350 3.908 20.796 1.00 97.56 80 VAL A N 1
ATOM 609 C CA . VAL A 1 80 ? -6.155 5.110 20.519 1.00 97.56 80 VAL A CA 1
ATOM 610 C C . VAL A 1 80 ? -7.628 4.853 20.839 1.00 97.56 80 VAL A C 1
ATOM 612 O O . VAL A 1 80 ? -8.239 5.617 21.577 1.00 97.56 80 VAL A O 1
ATOM 615 N N . ALA A 1 81 ? -8.190 3.738 20.366 1.00 97.81 81 ALA A N 1
ATOM 616 C CA . ALA A 1 81 ? -9.601 3.409 20.549 1.00 97.81 81 ALA A CA 1
ATOM 617 C C . ALA A 1 81 ? -10.014 3.325 22.017 1.00 97.81 81 ALA A C 1
ATOM 619 O O . ALA A 1 81 ? -11.122 3.723 22.343 1.00 97.81 81 ALA A O 1
ATOM 620 N N . SER A 1 82 ? -9.125 2.845 22.887 1.00 97.38 82 SER A N 1
ATOM 621 C CA . SER A 1 82 ? -9.345 2.728 24.333 1.00 97.38 82 SER A CA 1
ATOM 622 C C . SER A 1 82 ? -9.068 4.015 25.122 1.00 97.38 82 SER A C 1
ATOM 624 O O . SER A 1 82 ? -9.159 3.991 26.346 1.00 97.38 82 SER A O 1
ATOM 626 N N . 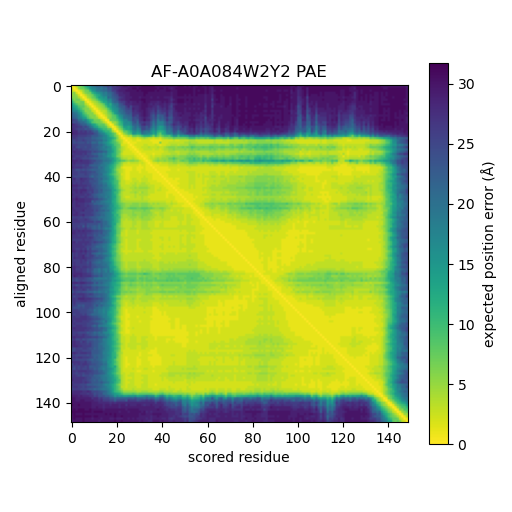GLY A 1 83 ? -8.691 5.119 24.463 1.00 96.50 83 GLY A N 1
ATOM 627 C CA . GLY A 1 83 ? -8.308 6.371 25.130 1.00 96.50 83 GLY A CA 1
ATOM 628 C C . GLY A 1 83 ? -6.996 6.274 25.920 1.00 96.50 83 GLY A C 1
ATOM 629 O O . GLY A 1 83 ? -6.712 7.113 26.767 1.00 96.50 83 GLY A O 1
ATOM 630 N N . ARG A 1 84 ? -6.182 5.238 25.668 1.00 94.19 84 ARG A N 1
ATOM 631 C CA . ARG A 1 84 ? -4.903 4.984 26.360 1.00 94.19 84 ARG A CA 1
ATOM 632 C C . ARG A 1 84 ? -3.699 5.586 25.636 1.00 94.19 84 ARG A C 1
ATOM 634 O O . ARG A 1 84 ? -2.564 5.303 26.015 1.00 94.19 84 ARG A O 1
ATOM 641 N N . GLN A 1 85 ? -3.937 6.366 24.584 1.00 95.44 85 GLN A N 1
ATOM 642 C CA . GLN A 1 85 ? -2.915 7.080 23.828 1.00 95.44 85 GLN A CA 1
ATOM 643 C C . GLN A 1 85 ? -3.177 8.587 23.931 1.00 95.44 85 GLN A C 1
ATOM 645 O O . GLN A 1 85 ? -3.949 9.117 23.133 1.00 95.44 85 GLN A O 1
ATOM 650 N N . PRO A 1 86 ? -2.544 9.298 24.877 1.00 93.50 86 PRO A N 1
ATOM 651 C CA . PRO A 1 86 ? -2.627 10.754 24.927 1.00 93.50 86 PRO A CA 1
ATOM 652 C C . PRO A 1 86 ? -2.141 11.388 23.606 1.00 93.50 86 PRO A C 1
ATOM 654 O O . PRO A 1 86 ? -1.211 10.851 22.993 1.00 93.50 86 PRO A O 1
ATOM 657 N N . PRO A 1 87 ? -2.730 12.510 23.150 1.00 95.25 87 PRO A N 1
ATOM 658 C CA . PRO A 1 87 ? -3.833 13.269 23.756 1.00 95.25 87 PRO A CA 1
ATOM 659 C C . PRO A 1 87 ? -5.234 12.800 23.305 1.00 95.25 87 PRO A C 1
ATOM 661 O O . PRO A 1 87 ? -6.209 13.532 23.459 1.00 95.25 87 PRO A O 1
ATOM 664 N N . PHE A 1 88 ? -5.353 11.620 22.696 1.00 96.00 88 PHE A N 1
ATOM 665 C CA . PHE A 1 88 ? -6.594 11.180 22.063 1.00 96.00 88 PHE A CA 1
ATOM 666 C C . PHE A 1 88 ? -7.600 10.633 23.084 1.00 96.00 88 PHE A C 1
ATOM 668 O O . PHE A 1 88 ? -7.262 9.811 23.937 1.00 96.00 88 PHE A O 1
ATOM 675 N N . SER A 1 89 ? -8.856 11.065 22.963 1.00 96.69 89 SER A N 1
ATOM 676 C CA . SER A 1 89 ? -9.983 10.487 23.695 1.00 96.69 89 SER A CA 1
ATOM 677 C C . SER A 1 89 ? -10.374 9.116 23.130 1.00 96.69 89 SER A C 1
ATOM 679 O O . SER A 1 89 ? -9.968 8.727 22.033 1.00 96.69 89 SER A O 1
ATOM 681 N N . GLN A 1 90 ? -11.171 8.367 23.895 1.00 97.69 90 GLN A N 1
ATOM 682 C CA . GLN A 1 90 ? -11.699 7.073 23.467 1.00 97.69 90 GLN A CA 1
ATOM 683 C C . GLN A 1 90 ? -12.500 7.213 22.161 1.00 97.69 90 GLN A C 1
ATOM 685 O O . GLN A 1 90 ? -13.359 8.087 22.039 1.00 97.69 90 GLN A O 1
ATOM 690 N N . ALA A 1 91 ? -12.254 6.328 21.193 1.00 97.44 91 ALA A N 1
ATOM 691 C CA . ALA A 1 91 ? -12.995 6.333 19.936 1.00 97.44 91 ALA A CA 1
ATOM 692 C C . ALA A 1 91 ? -14.339 5.609 20.098 1.00 97.44 91 ALA A C 1
ATOM 694 O O . ALA A 1 91 ? -14.395 4.509 20.645 1.00 97.44 91 ALA A O 1
ATOM 695 N N . ALA A 1 92 ? -15.414 6.178 19.547 1.00 97.31 92 ALA A N 1
ATOM 696 C CA . ALA A 1 92 ? -16.728 5.531 19.552 1.00 97.31 92 ALA A CA 1
ATOM 697 C C . ALA A 1 92 ? -16.757 4.247 18.700 1.00 97.31 92 ALA A C 1
ATOM 699 O O . ALA A 1 92 ? -17.456 3.291 19.029 1.00 97.31 92 ALA A O 1
ATOM 700 N N . ARG A 1 93 ? -16.005 4.220 17.590 1.00 96.88 93 ARG A N 1
ATOM 701 C CA . ARG A 1 93 ? -16.004 3.101 16.638 1.00 96.88 93 ARG A CA 1
ATOM 702 C C . ARG A 1 93 ? -14.671 3.018 15.895 1.00 96.88 93 ARG A C 1
ATOM 704 O O . ARG A 1 93 ? -14.426 3.784 14.970 1.00 96.88 93 ARG A O 1
ATOM 711 N N . MET A 1 94 ? -13.816 2.077 16.294 1.00 97.94 94 MET A N 1
ATOM 712 C CA . MET A 1 94 ? -12.517 1.831 15.657 1.00 97.94 94 MET A CA 1
ATOM 713 C C . MET A 1 94 ? -12.359 0.346 15.336 1.00 97.94 94 MET A C 1
ATOM 715 O O . MET A 1 94 ? -12.145 -0.473 16.225 1.00 97.94 94 MET A O 1
ATOM 719 N N . TYR A 1 95 ? -12.468 -0.001 14.056 1.00 97.62 95 TYR A N 1
ATOM 720 C CA . TYR A 1 95 ? -12.408 -1.389 13.606 1.00 97.62 95 TYR A CA 1
ATOM 721 C C . TYR A 1 95 ? -10.990 -1.959 13.571 1.00 97.62 95 TYR A C 1
ATOM 723 O O . TYR A 1 95 ? -10.027 -1.247 13.264 1.00 97.62 95 TYR A O 1
ATOM 731 N N . THR A 1 96 ? -10.881 -3.260 13.827 1.00 98.06 96 THR A N 1
ATOM 732 C CA . THR A 1 96 ? -9.678 -4.047 13.544 1.00 98.06 96 THR A CA 1
ATOM 733 C C . THR A 1 96 ? -9.462 -4.101 12.037 1.00 98.06 96 THR A C 1
ATOM 735 O O . THR A 1 96 ? -10.383 -4.414 11.288 1.00 98.06 96 THR A O 1
ATOM 738 N N . MET A 1 97 ? -8.254 -3.784 11.590 1.00 98.25 97 MET A N 1
ATOM 739 C CA . MET A 1 97 ? -7.880 -3.901 10.187 1.00 98.25 97 MET A CA 1
ATOM 740 C C . MET A 1 97 ? -7.565 -5.349 9.839 1.00 98.25 97 MET A C 1
ATOM 742 O O . MET A 1 97 ? -7.055 -6.107 10.672 1.00 98.25 97 MET A O 1
ATOM 746 N N . VAL A 1 98 ? -7.799 -5.683 8.578 1.00 98.31 98 VAL A N 1
ATOM 747 C CA . VAL A 1 98 ? -7.354 -6.917 7.936 1.00 98.31 98 VAL A CA 1
ATOM 748 C C . VAL A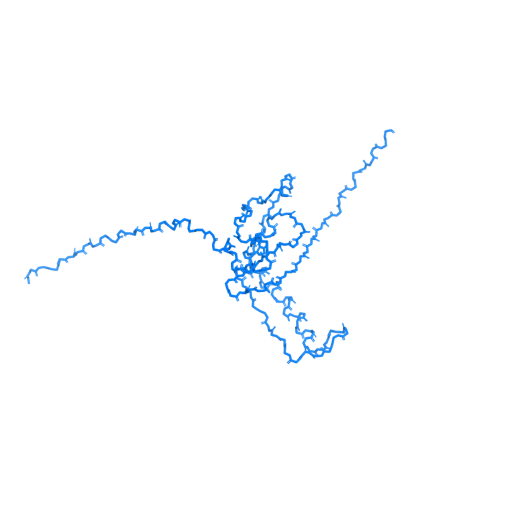 1 98 ? -6.321 -6.579 6.866 1.00 98.31 98 VAL A C 1
ATOM 750 O O . VAL A 1 98 ? -6.216 -5.428 6.442 1.00 98.31 98 VAL A O 1
ATOM 753 N N . TRP A 1 99 ? -5.520 -7.567 6.483 1.00 98.56 99 TRP A N 1
ATOM 754 C CA . TRP A 1 99 ? -4.619 -7.422 5.347 1.00 98.56 99 TRP A CA 1
ATOM 755 C C . TRP A 1 99 ? -5.398 -7.608 4.047 1.00 98.56 99 TRP A C 1
ATOM 757 O O . TRP A 1 99 ? -6.256 -8.485 3.986 1.00 98.56 99 TRP A O 1
ATOM 767 N N . ASP A 1 100 ? -5.058 -6.826 3.028 1.00 98.50 100 ASP A N 1
ATOM 768 C CA . ASP A 1 100 ? -5.623 -6.931 1.688 1.00 98.50 100 ASP A CA 1
ATOM 769 C C . ASP A 1 100 ? -4.489 -7.065 0.662 1.00 98.50 100 ASP A C 1
ATOM 771 O O . ASP A 1 100 ? -3.566 -6.245 0.623 1.00 98.50 100 ASP A O 1
ATOM 775 N N . ASP A 1 101 ? -4.525 -8.136 -0.131 1.00 98.12 101 ASP A N 1
ATOM 776 C CA . ASP A 1 101 ? -3.455 -8.457 -1.079 1.00 98.12 101 ASP A CA 1
ATOM 777 C C . ASP A 1 101 ? -3.493 -7.564 -2.337 1.00 98.12 101 ASP A C 1
ATOM 779 O O . ASP A 1 101 ? -2.457 -7.363 -2.977 1.00 98.12 101 ASP A O 1
ATOM 783 N N . GLU A 1 102 ? -4.646 -6.981 -2.683 1.00 97.56 102 GLU A N 1
ATOM 784 C CA . GLU A 1 102 ? -4.767 -6.049 -3.808 1.00 97.56 102 GLU A CA 1
ATOM 785 C C . GLU A 1 102 ? -4.127 -4.695 -3.458 1.00 97.56 102 GLU A C 1
ATOM 787 O O . GLU A 1 102 ? -3.310 -4.166 -4.218 1.00 97.56 102 GLU A O 1
ATOM 792 N N . LEU A 1 103 ? -4.406 -4.169 -2.261 1.00 98.44 103 LEU A N 1
ATOM 793 C CA . LEU A 1 103 ? -3.763 -2.962 -1.736 1.00 98.44 103 LEU A CA 1
ATOM 794 C C . LEU A 1 103 ? -2.253 -3.153 -1.534 1.00 98.44 103 LEU A C 1
ATOM 796 O O . LEU A 1 103 ? -1.481 -2.222 -1.779 1.00 98.44 103 LEU A O 1
ATOM 800 N N . GLU A 1 104 ? -1.804 -4.351 -1.145 1.00 98.12 104 GLU A N 1
ATOM 801 C CA . GLU A 1 104 ? -0.377 -4.692 -1.136 1.00 98.12 104 GLU A CA 1
ATOM 802 C C . GLU A 1 104 ? 0.235 -4.594 -2.536 1.00 98.12 104 GLU A C 1
ATOM 804 O O . GLU A 1 104 ? 1.313 -4.013 -2.688 1.00 98.12 104 GLU A O 1
ATOM 809 N N . ALA A 1 105 ? -0.432 -5.140 -3.558 1.00 97.19 105 ALA A N 1
ATOM 810 C CA . ALA A 1 105 ? 0.056 -5.070 -4.931 1.00 97.19 105 ALA A CA 1
ATOM 811 C C . ALA A 1 105 ? 0.193 -3.611 -5.396 1.00 97.19 105 ALA A C 1
ATOM 813 O O . ALA A 1 105 ? 1.262 -3.231 -5.887 1.00 97.19 105 ALA A O 1
ATOM 814 N N . GLN A 1 106 ? -0.821 -2.772 -5.141 1.00 97.56 106 GLN A N 1
ATOM 815 C CA . GLN A 1 106 ? -0.788 -1.330 -5.422 1.00 97.56 106 GLN A CA 1
ATOM 816 C C . GLN A 1 106 ? 0.365 -0.619 -4.699 1.00 97.56 106 GLN A C 1
ATOM 818 O O . GLN A 1 106 ? 1.138 0.121 -5.315 1.00 97.56 106 GLN A O 1
ATOM 823 N N . ALA A 1 107 ? 0.546 -0.881 -3.402 1.00 98.31 107 ALA A N 1
ATOM 824 C CA . ALA A 1 107 ? 1.657 -0.323 -2.631 1.00 98.31 107 ALA A CA 1
ATOM 825 C C . ALA A 1 107 ? 3.020 -0.784 -3.176 1.00 98.31 107 ALA A C 1
ATOM 827 O O . ALA A 1 107 ? 3.957 0.012 -3.279 1.00 98.31 107 ALA A O 1
ATOM 828 N N . GLY A 1 108 ? 3.123 -2.050 -3.585 1.00 97.38 108 GLY A N 1
ATOM 829 C CA . GLY A 1 108 ? 4.307 -2.617 -4.218 1.00 97.38 108 GLY A CA 1
ATOM 830 C C . GLY A 1 108 ? 4.631 -1.969 -5.565 1.00 97.38 108 GLY A C 1
ATOM 831 O O . GLY A 1 108 ? 5.808 -1.780 -5.872 1.00 97.38 108 GLY A O 1
ATOM 832 N N . HIS A 1 109 ? 3.624 -1.597 -6.360 1.00 97.50 109 HIS A N 1
ATOM 833 C CA . HIS A 1 109 ? 3.821 -0.835 -7.596 1.00 97.50 109 HIS A CA 1
ATOM 834 C C . HIS A 1 109 ? 4.442 0.537 -7.315 1.00 97.50 109 HIS A C 1
ATOM 836 O O . HIS A 1 109 ? 5.439 0.882 -7.954 1.00 97.50 109 HIS A O 1
ATOM 842 N N . ASN A 1 110 ? 3.934 1.269 -6.313 1.00 98.00 110 ASN A N 1
ATOM 843 C CA . ASN A 1 110 ? 4.519 2.554 -5.926 1.00 98.00 110 ASN A CA 1
ATOM 844 C C . ASN A 1 110 ? 5.953 2.386 -5.399 1.00 98.00 110 ASN A C 1
ATOM 846 O O . ASN A 1 110 ? 6.867 3.072 -5.850 1.00 98.00 110 ASN A O 1
ATOM 850 N N . ALA A 1 111 ? 6.186 1.421 -4.502 1.00 97.00 111 ALA A N 1
ATOM 851 C CA . ALA A 1 111 ? 7.508 1.174 -3.924 1.00 97.00 111 ALA A CA 1
ATOM 852 C C . ALA A 1 111 ? 8.566 0.847 -4.994 1.00 97.00 111 ALA A C 1
ATOM 854 O O . ALA A 1 111 ? 9.695 1.340 -4.927 1.00 97.00 111 ALA A O 1
ATOM 855 N N . ARG A 1 112 ? 8.194 0.079 -6.029 1.00 95.94 112 ARG A N 1
ATOM 856 C CA . ARG A 1 112 ? 9.084 -0.244 -7.157 1.00 95.94 112 ARG A CA 1
ATOM 857 C C . ARG A 1 112 ? 9.388 0.936 -8.070 1.00 95.94 112 ARG A C 1
ATOM 859 O O . ARG A 1 112 ? 10.260 0.800 -8.919 1.00 95.94 112 ARG A O 1
ATOM 866 N N . SER A 1 113 ? 8.744 2.089 -7.915 1.00 95.69 113 SER A N 1
ATOM 867 C CA . SER A 1 113 ? 9.192 3.301 -8.606 1.00 95.69 113 SER A CA 1
ATOM 868 C C . SER A 1 113 ? 10.559 3.784 -8.098 1.00 95.69 113 SER A C 1
ATOM 870 O O . SER A 1 113 ? 11.258 4.465 -8.841 1.00 95.69 113 SER A O 1
ATOM 872 N N . CYS A 1 114 ? 10.942 3.426 -6.860 1.00 94.88 114 CYS A N 1
ATOM 873 C CA . CYS A 1 114 ? 12.059 3.997 -6.092 1.00 94.88 114 CYS A CA 1
ATOM 874 C C . CYS A 1 114 ? 12.023 5.528 -5.958 1.00 94.88 114 CYS A C 1
ATOM 876 O O . CYS A 1 114 ? 13.060 6.161 -5.724 1.00 94.88 114 CYS A O 1
ATOM 878 N N . LEU A 1 115 ? 10.837 6.121 -6.095 1.00 95.12 115 LEU A N 1
ATOM 879 C CA . LEU A 1 115 ? 10.577 7.522 -5.823 1.00 95.12 115 LEU A CA 1
ATOM 880 C C . LEU A 1 115 ? 9.861 7.627 -4.473 1.00 95.12 115 LEU A C 1
ATOM 882 O O . LEU A 1 115 ? 8.797 7.047 -4.283 1.00 95.12 115 LEU A O 1
ATOM 886 N N . PHE A 1 116 ? 10.439 8.366 -3.523 1.00 95.38 116 PHE A N 1
ATOM 887 C CA . PHE A 1 116 ? 9.798 8.621 -2.231 1.00 95.38 116 PHE A CA 1
ATOM 888 C C . PHE A 1 116 ? 8.739 9.723 -2.373 1.00 95.38 116 PHE A C 1
ATOM 890 O O . PHE A 1 116 ? 8.943 10.865 -1.968 1.00 95.38 116 PHE A O 1
ATOM 897 N N . ALA A 1 117 ? 7.630 9.383 -3.026 1.00 96.12 117 ALA A N 1
ATOM 898 C CA . ALA A 1 117 ? 6.497 10.265 -3.256 1.00 96.12 117 ALA A CA 1
ATOM 899 C C . ALA A 1 117 ? 5.197 9.458 -3.311 1.00 96.12 117 ALA A C 1
ATOM 901 O O . ALA A 1 117 ? 5.196 8.254 -3.587 1.00 96.12 117 ALA A O 1
ATOM 902 N N . HIS A 1 118 ? 4.081 10.133 -3.045 1.00 97.12 118 HIS A N 1
ATOM 903 C CA . HIS A 1 118 ? 2.771 9.541 -3.262 1.00 97.12 118 HIS A CA 1
ATOM 904 C C . HIS A 1 118 ? 2.517 9.366 -4.760 1.00 97.12 118 HIS A C 1
ATOM 906 O O . HIS A 1 118 ? 2.727 10.295 -5.543 1.00 97.12 118 HIS A O 1
ATOM 912 N N . ASP A 1 119 ? 2.029 8.190 -5.155 1.00 96.81 119 ASP A N 1
ATOM 913 C CA . ASP A 1 119 ? 1.400 8.022 -6.464 1.00 96.81 119 ASP A CA 1
ATOM 914 C C . ASP A 1 119 ? 0.110 8.860 -6.552 1.00 96.81 119 ASP A C 1
ATOM 916 O O . ASP A 1 119 ? -0.479 9.253 -5.539 1.00 96.81 119 ASP A O 1
ATOM 920 N N . GLN A 1 120 ? -0.323 9.157 -7.777 1.00 96.06 120 GLN A N 1
ATOM 921 C CA . GLN A 1 120 ? -1.493 10.009 -8.008 1.00 96.06 120 GLN A CA 1
ATOM 922 C C . GLN A 1 120 ? -2.807 9.301 -7.648 1.00 96.06 120 GLN A C 1
ATOM 924 O O . GLN A 1 120 ? -3.737 9.935 -7.156 1.00 96.06 120 GLN A O 1
ATOM 929 N N . CYS A 1 121 ? -2.884 7.988 -7.871 1.00 97.12 121 CYS A N 1
ATOM 930 C CA . CYS A 1 121 ? -4.072 7.189 -7.616 1.00 97.12 121 CYS A CA 1
ATOM 931 C C . CYS A 1 121 ? -3.709 5.711 -7.411 1.00 97.12 121 CYS A C 1
ATOM 933 O O . CYS A 1 121 ? -2.966 5.137 -8.198 1.00 97.12 121 CYS A O 1
ATOM 935 N N . ARG A 1 122 ? -4.308 5.070 -6.403 1.00 96.81 122 ARG A N 1
ATOM 936 C CA . ARG A 1 122 ? -4.109 3.643 -6.054 1.00 96.81 122 ARG A CA 1
ATOM 937 C C . ARG A 1 122 ? -5.414 2.912 -5.775 1.00 96.81 122 ARG A C 1
ATOM 939 O O . ARG A 1 122 ? -5.471 1.956 -5.008 1.00 96.81 122 ARG A O 1
ATOM 946 N N . ASN A 1 123 ? -6.493 3.454 -6.316 1.00 96.81 123 ASN A N 1
ATOM 947 C CA . ASN A 1 123 ? -7.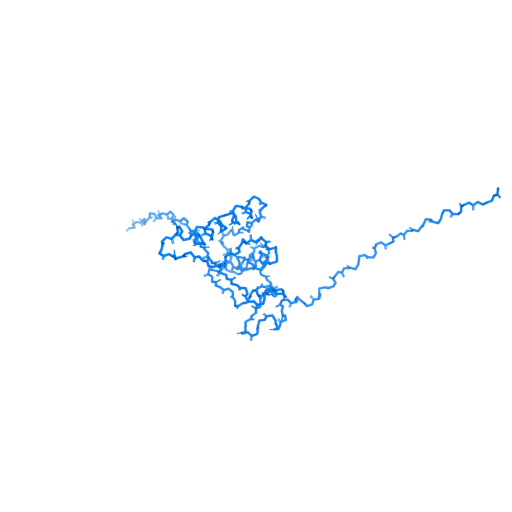827 2.954 -6.062 1.00 96.81 123 ASN A CA 1
ATOM 948 C C . ASN A 1 123 ? -8.003 1.570 -6.675 1.00 96.81 123 ASN A C 1
ATOM 950 O O . ASN A 1 123 ? -7.546 1.316 -7.791 1.00 96.81 123 ASN A O 1
ATOM 954 N N . THR A 1 124 ? -8.727 0.721 -5.961 1.00 95.25 124 THR A N 1
ATOM 955 C CA . THR A 1 124 ? -9.177 -0.576 -6.458 1.00 95.25 124 THR A CA 1
ATOM 956 C C . THR A 1 124 ? -10.680 -0.534 -6.739 1.00 95.25 124 THR A C 1
ATOM 958 O O . THR A 1 124 ? -11.342 0.450 -6.375 1.00 95.25 124 THR A O 1
ATOM 961 N N . PRO A 1 125 ? -11.256 -1.547 -7.412 1.00 93.12 125 PRO A N 1
ATOM 962 C CA . PRO A 1 125 ? -12.698 -1.613 -7.625 1.00 93.12 125 PRO A CA 1
ATOM 963 C C . PRO A 1 125 ? -13.489 -1.562 -6.313 1.00 93.12 125 PRO A C 1
ATOM 965 O O . PRO A 1 125 ? -14.500 -0.857 -6.262 1.00 93.12 125 PRO A O 1
ATOM 968 N N . GLU A 1 126 ? -12.995 -2.241 -5.273 1.00 95.25 126 GLU A N 1
ATOM 969 C CA . GLU A 1 126 ? -13.586 -2.276 -3.930 1.00 95.25 126 GLU A CA 1
ATOM 970 C C . GLU A 1 126 ? -13.241 -1.020 -3.110 1.00 95.25 126 GLU A C 1
ATOM 972 O O . GLU A 1 126 ? -14.112 -0.425 -2.474 1.00 95.25 126 GLU A O 1
ATOM 977 N N . PHE A 1 127 ? -11.993 -0.542 -3.184 1.00 96.00 127 PHE A N 1
ATOM 978 C CA . PHE A 1 127 ? -11.487 0.575 -2.382 1.00 96.00 127 PHE A CA 1
ATOM 979 C C . PHE A 1 127 ? -11.187 1.807 -3.248 1.00 96.00 127 PHE A C 1
ATOM 981 O O . PHE A 1 127 ? -10.040 2.124 -3.584 1.00 96.00 127 PHE A O 1
ATOM 988 N N . ARG A 1 128 ? -12.249 2.552 -3.581 1.00 94.56 128 ARG A N 1
ATOM 989 C CA . ARG A 1 128 ? -12.225 3.708 -4.504 1.00 94.56 128 ARG A CA 1
ATOM 990 C C . ARG A 1 128 ? -11.611 4.998 -3.940 1.00 94.56 128 ARG A C 1
ATOM 992 O O . ARG A 1 128 ? -11.546 5.993 -4.656 1.00 94.56 128 ARG A O 1
ATOM 999 N N . HIS A 1 129 ? -11.168 4.993 -2.683 1.00 94.38 129 HIS A N 1
ATOM 1000 C CA . HIS A 1 129 ? -10.550 6.141 -2.006 1.00 94.38 129 HIS A CA 1
ATOM 1001 C C . HIS A 1 129 ? -9.406 5.690 -1.089 1.00 94.38 129 HIS A C 1
ATOM 1003 O O . HIS A 1 129 ? -9.388 5.966 0.111 1.00 94.38 129 HIS A O 1
ATOM 1009 N N . SER A 1 130 ? -8.468 4.934 -1.651 1.00 95.94 130 SER A N 1
ATOM 1010 C CA . SER A 1 130 ? -7.402 4.296 -0.878 1.00 95.94 130 SER A CA 1
ATOM 1011 C C . SER A 1 130 ? -6.326 5.297 -0.434 1.00 95.94 130 SER A C 1
ATOM 1013 O O . SER A 1 130 ? -5.673 5.954 -1.253 1.00 95.94 130 SER A O 1
ATOM 1015 N N . GLY A 1 131 ? -6.123 5.401 0.883 1.00 96.38 131 GLY A N 1
ATOM 1016 C CA . GLY A 1 131 ? -5.055 6.204 1.489 1.00 96.38 131 GLY A CA 1
ATOM 1017 C C . GLY A 1 131 ? -3.664 5.578 1.328 1.00 96.38 131 GLY A C 1
ATOM 1018 O O . GLY A 1 131 ? -3.527 4.443 0.876 1.00 96.38 131 GLY A O 1
ATOM 1019 N N . GLN A 1 132 ? -2.614 6.311 1.711 1.00 97.69 132 GLN A N 1
ATOM 1020 C CA . GLN A 1 132 ? -1.236 5.814 1.669 1.00 97.69 132 GLN A CA 1
ATOM 1021 C C . GLN A 1 132 ? -0.368 6.476 2.736 1.00 97.69 132 GLN A C 1
ATOM 1023 O O . GLN A 1 132 ? -0.382 7.694 2.878 1.00 97.69 132 GLN A O 1
ATOM 1028 N N . ASN A 1 133 ? 0.447 5.668 3.413 1.00 98.00 133 ASN A N 1
ATOM 1029 C CA . ASN A 1 133 ? 1.559 6.129 4.238 1.00 98.00 133 ASN A CA 1
ATOM 1030 C C . ASN A 1 133 ? 2.874 5.714 3.567 1.00 98.00 133 ASN A C 1
ATOM 1032 O O . ASN A 1 133 ? 2.963 4.608 3.032 1.00 98.00 133 ASN A O 1
ATOM 1036 N N . LEU A 1 134 ? 3.889 6.578 3.613 1.00 97.25 134 LEU A N 1
ATOM 1037 C CA . LEU A 1 134 ? 5.225 6.310 3.077 1.00 97.25 134 LEU A CA 1
ATOM 1038 C C . LEU A 1 134 ? 6.268 6.450 4.184 1.00 97.25 134 LEU A C 1
ATOM 1040 O O . LEU A 1 134 ? 6.188 7.355 5.011 1.00 97.25 134 LEU A O 1
ATOM 1044 N N . ALA A 1 135 ? 7.265 5.571 4.173 1.00 95.06 135 ALA A N 1
ATOM 1045 C CA . ALA A 1 135 ? 8.427 5.655 5.048 1.00 95.06 135 ALA A CA 1
ATOM 1046 C C . ALA A 1 135 ? 9.695 5.320 4.257 1.00 95.06 135 ALA A C 1
ATOM 1048 O O . ALA A 1 135 ? 9.681 4.440 3.397 1.00 95.06 135 ALA A O 1
ATOM 1049 N N . ILE A 1 136 ? 10.784 6.028 4.552 1.00 91.62 136 ILE A N 1
ATOM 1050 C CA . ILE A 1 136 ? 12.114 5.757 4.012 1.00 91.62 136 ILE A CA 1
ATOM 1051 C C . ILE A 1 136 ? 13.091 5.643 5.175 1.00 91.62 136 ILE A C 1
ATOM 1053 O O . ILE A 1 136 ? 13.092 6.468 6.086 1.00 91.62 136 ILE A O 1
ATOM 1057 N N . PHE A 1 137 ? 13.922 4.608 5.137 1.00 86.50 137 PHE A N 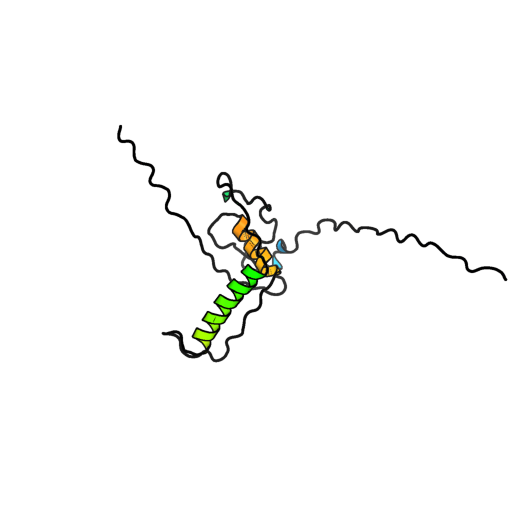1
ATOM 1058 C CA . PHE A 1 137 ? 15.010 4.411 6.082 1.00 86.50 137 PHE A CA 1
ATOM 1059 C C . PHE A 1 137 ? 16.307 4.402 5.282 1.00 86.50 137 PHE A C 1
ATOM 1061 O O . PHE A 1 137 ? 16.448 3.629 4.336 1.00 86.50 137 PHE A O 1
ATOM 1068 N N . GLY A 1 138 ? 17.236 5.285 5.635 1.00 82.44 138 GLY A N 1
ATOM 1069 C CA . GLY A 1 138 ? 18.585 5.299 5.084 1.00 82.44 138 GLY A CA 1
ATOM 1070 C C . GLY A 1 138 ? 19.594 5.059 6.196 1.00 82.44 138 GLY A C 1
ATOM 1071 O O . GLY A 1 138 ? 19.411 5.535 7.316 1.00 82.44 138 GLY A O 1
ATOM 1072 N N . SER A 1 139 ? 20.672 4.344 5.895 1.00 60.59 139 SER A N 1
ATOM 1073 C CA . SER A 1 139 ? 21.885 4.448 6.703 1.00 60.59 139 SER A CA 1
ATOM 1074 C C . SER A 1 139 ? 22.596 5.755 6.335 1.00 60.59 139 SER A C 1
ATOM 1076 O O . SER A 1 139 ? 22.583 6.122 5.155 1.00 60.59 139 SER A O 1
ATOM 1078 N N . 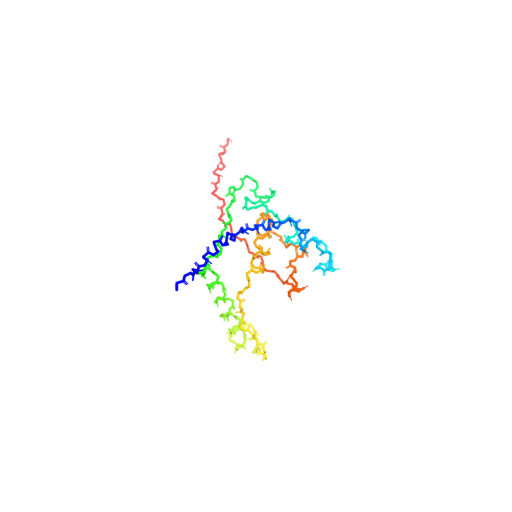PRO A 1 140 ? 23.221 6.471 7.287 1.00 55.22 140 PRO A N 1
ATOM 1079 C CA . PRO A 1 140 ? 24.116 7.562 6.925 1.00 55.22 140 PRO A CA 1
ATOM 1080 C C . PRO A 1 140 ? 25.179 7.023 5.963 1.00 55.22 140 PRO A C 1
ATOM 1082 O O . PRO A 1 140 ? 25.706 5.926 6.167 1.00 55.22 140 PRO A O 1
ATOM 1085 N N . ALA A 1 141 ? 25.465 7.773 4.896 1.00 55.38 141 ALA A N 1
ATOM 1086 C CA . ALA A 1 141 ? 26.568 7.435 4.007 1.00 55.38 141 ALA A CA 1
ATOM 1087 C C . ALA A 1 141 ? 27.847 7.296 4.854 1.00 55.38 141 ALA A C 1
ATOM 1089 O O . ALA A 1 141 ? 28.058 8.124 5.749 1.00 55.38 141 ALA A O 1
ATOM 1090 N N . PRO A 1 142 ? 28.698 6.277 4.623 1.00 53.84 142 PRO A N 1
ATOM 1091 C CA . PRO A 1 142 ? 30.006 6.254 5.258 1.00 53.84 142 PRO A CA 1
ATOM 1092 C C . PRO A 1 142 ? 30.692 7.572 4.914 1.00 53.84 142 PRO A C 1
ATOM 1094 O O . PRO A 1 142 ? 30.731 7.954 3.746 1.00 53.84 142 PRO A O 1
ATOM 1097 N N . ALA A 1 143 ? 31.162 8.295 5.932 1.00 50.12 143 ALA A N 1
ATOM 1098 C CA . ALA A 1 143 ? 31.871 9.545 5.733 1.00 50.12 143 ALA A CA 1
ATOM 1099 C C . ALA A 1 143 ? 33.069 9.266 4.822 1.00 50.12 143 ALA A C 1
ATOM 1101 O O . ALA A 1 143 ? 34.085 8.719 5.259 1.00 50.12 143 ALA A O 1
ATOM 1102 N N . THR A 1 144 ? 32.946 9.599 3.539 1.00 56.19 144 THR A N 1
ATOM 1103 C CA . THR A 1 144 ? 34.080 9.616 2.630 1.00 56.19 144 THR A CA 1
ATOM 1104 C C . THR A 1 144 ? 35.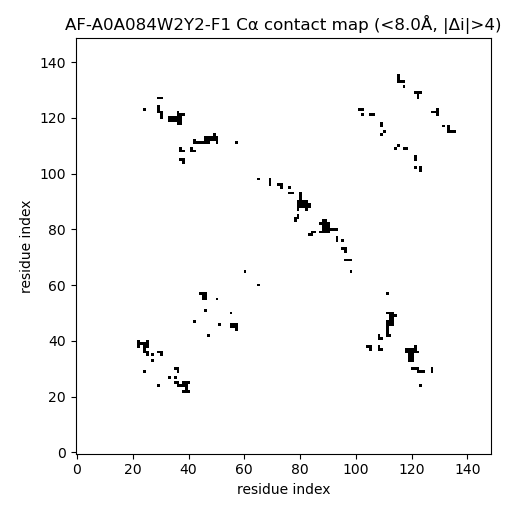025 10.644 3.227 1.00 56.19 144 THR A C 1
ATOM 1106 O O . THR A 1 144 ? 34.709 11.834 3.231 1.00 56.19 144 THR A O 1
ATOM 1109 N N . ARG A 1 145 ? 36.136 10.195 3.830 1.00 48.59 145 ARG A N 1
ATOM 1110 C CA . ARG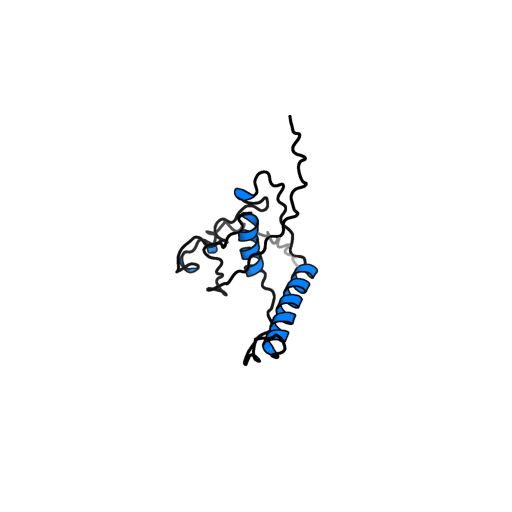 A 1 145 ? 37.210 11.088 4.278 1.00 48.59 145 ARG A CA 1
ATOM 1111 C C . ARG A 1 145 ? 37.497 12.021 3.112 1.00 48.59 145 ARG A C 1
ATOM 1113 O O . ARG A 1 145 ? 37.976 11.559 2.078 1.00 48.59 145 ARG A O 1
ATOM 1120 N N . LEU A 1 146 ? 37.185 13.304 3.276 1.00 47.38 146 LEU A N 1
ATOM 1121 C CA . LEU A 1 146 ? 37.712 14.347 2.414 1.00 47.38 146 LEU A CA 1
ATOM 1122 C C . LEU A 1 146 ? 39.229 14.200 2.495 1.00 47.38 146 LEU A C 1
ATOM 1124 O O . LEU A 1 146 ? 39.843 14.504 3.517 1.00 47.38 146 LEU A O 1
ATOM 1128 N N . ARG A 1 147 ? 39.821 13.618 1.452 1.00 49.56 147 ARG A N 1
ATOM 1129 C CA . ARG A 1 147 ? 41.261 13.646 1.255 1.00 49.56 147 ARG A CA 1
ATOM 1130 C C . ARG A 1 147 ? 41.553 15.090 0.884 1.00 49.56 147 ARG A C 1
ATOM 1132 O O . ARG A 1 147 ? 41.365 15.476 -0.263 1.00 49.56 147 ARG A O 1
ATOM 1139 N N . THR A 1 148 ? 41.883 15.896 1.885 1.00 48.97 148 THR A N 1
ATOM 1140 C CA . THR A 1 148 ? 42.455 17.222 1.675 1.00 48.97 148 THR A CA 1
ATOM 1141 C C . THR A 1 148 ? 43.706 17.028 0.825 1.00 48.97 148 THR A C 1
ATOM 1143 O O . THR A 1 148 ? 44.637 16.341 1.256 1.00 48.97 148 THR A O 1
ATOM 1146 N N . SER A 1 149 ? 43.655 17.519 -0.411 1.00 53.94 149 SER A N 1
ATOM 1147 C CA . SER A 1 149 ? 44.823 17.761 -1.258 1.00 53.94 149 SER A CA 1
ATOM 1148 C C . SER A 1 149 ? 45.617 18.936 -0.718 1.00 53.94 149 SER A C 1
ATOM 1150 O O . SER A 1 149 ? 44.940 19.924 -0.348 1.00 53.94 149 SER A O 1
#

Mean predicted aligned error: 10.91 Å

Organism: Anopheles sinensis (NCBI:txid74873)

Radius of gyration: 24.23 Å; Cα contacts (8 Å, |Δi|>4): 137; chains: 1; bounding box: 66×78×51 Å

Secondary structure (DSSP, 8-state):
-----------------------GGG-GGG-TTSS-BTTSSPPPTT--GGGTTTT--PPP--HHHHHHHHHHHHHHHHHHHTT-STTPPPPS--PPP---HHHHHHHHHHHTTT--S--SB---SS-TT---------PPPP-------

pLDDT: mean 85.67, std 18.34, range [35.09, 98.62]